Protein AF-N1MTQ9-F1 (afdb_monomer_lite)

F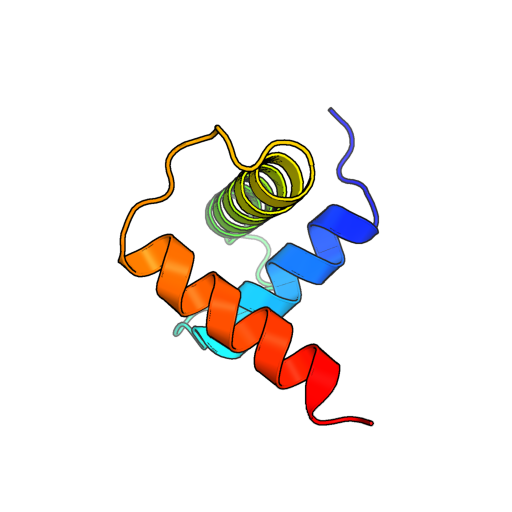oldseek 3Di:
DDQDPQLQVQLVLLCVVVVDPDDPPPPVCVVVSVVSSVLSVLLVVCVVPVVDDDDPVSVVSSVVVVCVVVVVD

Structure (mmCIF, N/CA/C/O backbone):
data_AF-N1MTQ9-F1
#
_entry.id   AF-N1MTQ9-F1
#
loop_
_atom_site.group_PDB
_atom_site.id
_atom_site.type_symbol
_atom_site.label_atom_id
_atom_site.label_alt_id
_atom_site.label_comp_id
_atom_site.label_asym_id
_atom_site.label_entity_id
_atom_site.label_seq_id
_atom_site.pdbx_PDB_ins_code
_atom_site.Cartn_x
_atom_site.Cartn_y
_atom_site.Cartn_z
_atom_site.occupancy
_atom_site.B_iso_or_equiv
_atom_site.auth_seq_id
_atom_site.auth_comp_id
_atom_site.auth_asym_id
_atom_site.auth_atom_id
_atom_site.pdbx_PDB_model_num
ATOM 1 N N . MET A 1 1 ? 14.969 -4.630 10.893 1.00 56.53 1 MET A N 1
ATOM 2 C CA . MET A 1 1 ? 13.845 -5.593 10.955 1.00 56.53 1 MET A CA 1
ATOM 3 C C . MET A 1 1 ? 13.689 -6.236 9.593 1.00 56.53 1 MET A C 1
ATOM 5 O O . MET A 1 1 ? 13.706 -5.502 8.612 1.00 56.53 1 MET A O 1
ATOM 9 N N . ALA A 1 2 ? 13.551 -7.560 9.524 1.00 73.25 2 ALA A N 1
ATOM 10 C CA . ALA A 1 2 ? 13.226 -8.234 8.269 1.00 73.25 2 ALA A CA 1
ATOM 11 C C . ALA A 1 2 ? 11.862 -7.747 7.740 1.00 73.25 2 ALA A C 1
ATOM 13 O O . ALA A 1 2 ? 10.954 -7.454 8.524 1.00 73.25 2 ALA A O 1
ATOM 14 N N . VAL A 1 3 ? 11.730 -7.606 6.421 1.00 73.94 3 VAL A N 1
ATOM 15 C CA . VAL A 1 3 ? 10.430 -7.382 5.774 1.00 73.94 3 VAL A CA 1
ATOM 16 C C . VAL A 1 3 ? 9.681 -8.707 5.810 1.00 73.94 3 VAL A C 1
ATOM 18 O O . VAL A 1 3 ? 10.242 -9.738 5.453 1.00 73.94 3 VAL A O 1
ATOM 21 N N . THR A 1 4 ? 8.447 -8.696 6.303 1.00 88.38 4 THR A N 1
ATOM 22 C CA . THR A 1 4 ? 7.600 -9.889 6.282 1.00 88.38 4 THR A CA 1
ATOM 23 C C . THR A 1 4 ? 6.836 -9.946 4.963 1.00 88.38 4 THR A C 1
ATOM 25 O O . THR A 1 4 ? 6.515 -8.905 4.390 1.00 88.38 4 THR A O 1
ATOM 28 N N . GLU A 1 5 ? 6.473 -11.150 4.521 1.00 87.12 5 GLU A N 1
ATOM 29 C CA . GLU A 1 5 ? 5.625 -11.372 3.336 1.00 87.12 5 GLU A CA 1
ATOM 30 C C . GLU A 1 5 ? 4.332 -10.539 3.364 1.00 87.12 5 GLU A C 1
ATOM 32 O O . GLU A 1 5 ? 3.901 -9.993 2.352 1.00 87.12 5 GLU A O 1
ATOM 37 N N . ALA A 1 6 ? 3.725 -10.386 4.546 1.00 80.81 6 ALA A N 1
ATOM 38 C CA . ALA A 1 6 ? 2.520 -9.580 4.720 1.00 80.81 6 ALA A CA 1
ATOM 39 C C . ALA A 1 6 ? 2.768 -8.083 4.460 1.00 80.81 6 ALA A C 1
ATOM 41 O O . ALA A 1 6 ? 1.958 -7.429 3.806 1.00 80.81 6 ALA A O 1
ATOM 42 N N . VAL A 1 7 ? 3.894 -7.545 4.945 1.00 88.00 7 VAL A N 1
ATOM 43 C CA . VAL A 1 7 ? 4.272 -6.142 4.718 1.00 88.00 7 VAL A CA 1
ATOM 44 C C . VAL A 1 7 ? 4.597 -5.903 3.245 1.00 88.00 7 VAL A C 1
ATOM 46 O O . VAL A 1 7 ? 4.172 -4.889 2.701 1.00 88.00 7 VAL A O 1
ATOM 49 N N . GLU A 1 8 ? 5.300 -6.829 2.588 1.00 92.25 8 GLU A N 1
ATOM 50 C CA . GLU A 1 8 ? 5.617 -6.711 1.159 1.00 92.25 8 GLU A CA 1
ATOM 51 C C . GLU A 1 8 ? 4.350 -6.728 0.297 1.00 92.25 8 GLU A C 1
ATOM 53 O O . GLU A 1 8 ? 4.182 -5.880 -0.578 1.00 92.25 8 GLU A O 1
ATOM 58 N N . ARG A 1 9 ? 3.417 -7.647 0.581 1.00 88.12 9 ARG A N 1
ATOM 59 C CA . ARG A 1 9 ? 2.148 -7.747 -0.150 1.00 88.12 9 ARG A CA 1
ATOM 60 C C . ARG A 1 9 ? 1.303 -6.483 -0.008 1.00 88.12 9 ARG A C 1
ATOM 62 O O . ARG A 1 9 ? 0.803 -5.978 -1.007 1.00 88.12 9 ARG A O 1
ATOM 69 N N . ALA A 1 10 ? 1.175 -5.954 1.208 1.00 85.19 10 ALA A N 1
ATOM 70 C CA . ALA A 1 10 ? 0.436 -4.718 1.454 1.00 85.19 10 ALA A CA 1
ATOM 71 C C . ALA A 1 10 ? 1.094 -3.510 0.764 1.00 85.19 10 ALA A C 1
ATOM 73 O O . ALA A 1 10 ? 0.406 -2.694 0.158 1.00 85.19 10 ALA A O 1
ATOM 74 N N . ALA A 1 11 ? 2.426 -3.428 0.789 1.00 90.69 11 ALA A N 1
ATOM 75 C CA . ALA A 1 11 ? 3.171 -2.373 0.113 1.00 90.69 11 ALA A CA 1
ATOM 76 C C . ALA A 1 11 ? 2.979 -2.416 -1.416 1.00 90.69 11 ALA A C 1
ATOM 78 O O . ALA A 1 11 ? 2.722 -1.380 -2.030 1.00 90.69 11 ALA A O 1
ATOM 79 N N . ARG A 1 12 ? 3.015 -3.614 -2.021 1.00 92.50 12 ARG A N 1
ATOM 80 C CA . ARG A 1 12 ? 2.728 -3.810 -3.453 1.00 92.50 12 ARG A CA 1
ATOM 81 C C . ARG A 1 12 ? 1.274 -3.490 -3.811 1.00 92.50 12 ARG A C 1
ATOM 83 O O . ARG A 1 12 ? 1.039 -2.900 -4.858 1.00 92.50 12 ARG A O 1
ATOM 90 N N . ALA A 1 13 ? 0.313 -3.816 -2.945 1.00 87.94 13 ALA A N 1
ATOM 91 C CA . ALA A 1 13 ? -1.091 -3.450 -3.149 1.00 87.94 13 ALA A CA 1
ATOM 92 C C . ALA A 1 13 ? -1.293 -1.924 -3.129 1.00 87.94 13 ALA A C 1
ATOM 94 O O . ALA A 1 13 ? -1.953 -1.375 -4.008 1.00 87.94 13 ALA A O 1
ATOM 95 N N . MET A 1 14 ? -0.661 -1.222 -2.181 1.00 87.12 14 MET A N 1
ATOM 96 C CA . MET A 1 14 ? -0.666 0.245 -2.143 1.00 87.12 14 MET A CA 1
ATOM 97 C C . MET A 1 14 ? -0.058 0.847 -3.411 1.00 87.12 14 MET A C 1
ATOM 99 O O . MET A 1 14 ? -0.625 1.776 -3.977 1.00 87.12 14 MET A O 1
ATOM 103 N N . TYR A 1 15 ? 1.079 0.315 -3.866 1.00 91.38 15 TYR A N 1
ATOM 104 C CA . TYR A 1 15 ? 1.723 0.747 -5.105 1.00 91.38 15 TYR A CA 1
ATOM 105 C C . TYR A 1 15 ? 0.814 0.542 -6.320 1.00 91.38 15 TYR A C 1
ATOM 107 O O . TYR A 1 15 ? 0.633 1.473 -7.096 1.00 91.38 15 TYR A O 1
ATOM 115 N N . ALA A 1 16 ? 0.189 -0.632 -6.448 1.00 88.94 16 ALA A N 1
ATOM 116 C CA . ALA A 1 16 ? -0.727 -0.929 -7.546 1.00 88.94 16 ALA A CA 1
ATOM 117 C C . ALA A 1 16 ? -1.942 0.012 -7.564 1.00 88.94 16 ALA A C 1
ATOM 119 O O . ALA A 1 16 ? -2.391 0.409 -8.634 1.00 88.94 16 ALA A O 1
ATOM 120 N N . ASN A 1 17 ? -2.446 0.399 -6.388 1.00 85.50 17 ASN A N 1
ATOM 121 C CA . ASN A 1 17 ? -3.564 1.334 -6.269 1.00 85.50 17 ASN A CA 1
ATOM 122 C C . ASN A 1 17 ? -3.172 2.786 -6.589 1.00 85.50 17 ASN A C 1
ATOM 124 O O . ASN A 1 17 ? -3.931 3.502 -7.231 1.00 85.50 17 ASN A O 1
ATOM 128 N N . ILE A 1 18 ? -2.000 3.234 -6.128 1.00 86.62 18 ILE A N 1
ATOM 129 C CA . ILE A 1 18 ? -1.503 4.592 -6.405 1.00 86.62 18 ILE A CA 1
ATOM 130 C C . ILE A 1 18 ? -1.036 4.719 -7.863 1.00 86.62 18 ILE A C 1
ATOM 132 O O . ILE A 1 18 ? -1.105 5.812 -8.418 1.00 86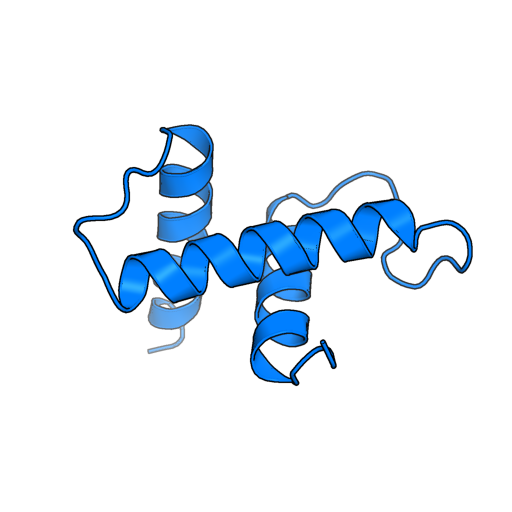.62 18 ILE A O 1
ATOM 136 N N . ALA A 1 19 ? -0.589 3.614 -8.468 1.00 88.94 19 ALA A N 1
ATOM 137 C CA . ALA A 1 19 ? -0.093 3.515 -9.840 1.00 88.94 19 ALA A CA 1
ATOM 138 C C . ALA A 1 19 ? 0.903 4.636 -10.213 1.00 88.94 19 ALA A C 1
ATOM 140 O O . ALA A 1 19 ? 0.653 5.399 -11.146 1.00 88.94 19 ALA A O 1
ATOM 141 N N . PRO A 1 20 ? 2.015 4.7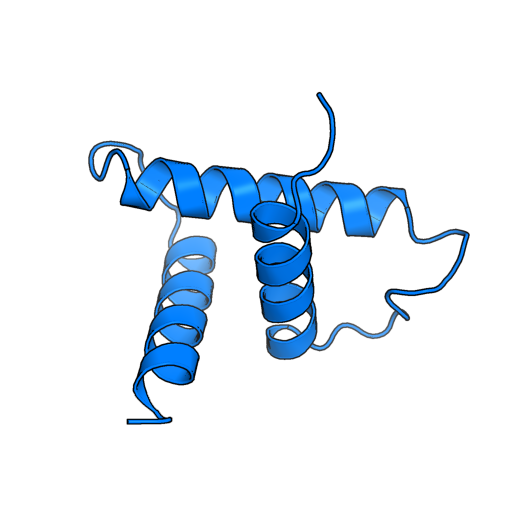88 -9.469 1.00 90.06 20 PRO A N 1
ATOM 142 C CA . PRO A 1 20 ? 2.975 5.854 -9.728 1.00 90.06 20 PRO A CA 1
ATOM 143 C C . PRO A 1 20 ? 3.837 5.564 -10.971 1.00 90.06 20 PRO A C 1
ATOM 145 O O . PRO A 1 20 ? 4.011 4.416 -11.368 1.00 90.06 20 PRO A O 1
ATOM 148 N N . ASP A 1 21 ? 4.467 6.604 -11.523 1.00 93.38 21 ASP A N 1
ATOM 149 C CA . ASP A 1 21 ? 5.227 6.549 -12.789 1.00 93.38 21 ASP A CA 1
ATOM 150 C C . ASP A 1 21 ? 6.598 5.833 -12.716 1.00 93.38 21 ASP A C 1
ATOM 152 O O . ASP A 1 21 ? 7.425 5.973 -13.618 1.00 93.38 21 ASP A O 1
ATOM 156 N N . TRP A 1 22 ? 6.882 5.088 -11.646 1.00 94.38 22 TRP A N 1
ATOM 157 C CA . TRP A 1 22 ? 8.139 4.351 -11.460 1.00 94.38 22 TRP A CA 1
ATOM 158 C C . TRP A 1 22 ? 7.871 2.857 -11.286 1.00 94.38 22 TRP A C 1
ATOM 160 O O . TRP A 1 22 ? 6.831 2.481 -10.751 1.00 94.38 22 TRP A O 1
ATOM 170 N N . ASP A 1 23 ? 8.807 2.004 -11.707 1.00 95.44 23 ASP A N 1
ATOM 171 C CA . ASP A 1 23 ? 8.664 0.544 -11.637 1.00 95.44 23 ASP A CA 1
ATOM 172 C C . ASP A 1 23 ? 9.075 -0.001 -10.262 1.00 95.44 23 ASP A C 1
ATOM 174 O O . ASP A 1 23 ? 10.181 0.255 -9.777 1.00 95.44 23 ASP A O 1
ATOM 178 N N . TRP A 1 24 ? 8.198 -0.795 -9.642 1.00 95.31 24 TRP A N 1
ATOM 179 C CA . TRP A 1 24 ? 8.475 -1.443 -8.364 1.00 95.31 24 TRP A CA 1
ATOM 180 C C . TRP A 1 24 ? 9.771 -2.253 -8.373 1.00 95.31 24 TRP A C 1
ATOM 182 O O . TRP A 1 24 ? 10.475 -2.261 -7.363 1.00 95.31 24 TRP A O 1
ATOM 192 N N . ASP A 1 25 ? 10.092 -2.932 -9.474 1.00 95.25 25 ASP A N 1
ATOM 193 C CA . ASP A 1 25 ? 11.243 -3.834 -9.549 1.00 95.25 25 ASP A CA 1
ATOM 194 C C . ASP A 1 25 ? 12.538 -3.129 -10.024 1.00 95.25 25 ASP A C 1
ATOM 196 O O . ASP A 1 25 ? 13.587 -3.769 -10.128 1.00 95.25 25 ASP A O 1
ATOM 200 N N . ASP A 1 26 ? 12.512 -1.801 -10.214 1.00 95.94 26 ASP A N 1
ATOM 201 C CA . ASP A 1 26 ? 13.697 -0.990 -10.529 1.00 95.94 26 ASP A CA 1
ATOM 202 C C . ASP A 1 26 ? 14.736 -1.074 -9.385 1.00 95.94 26 ASP A C 1
ATOM 204 O O . ASP A 1 26 ? 14.406 -0.792 -8.224 1.00 95.94 26 ASP A O 1
ATOM 208 N N . PRO A 1 27 ? 16.001 -1.457 -9.643 1.00 94.25 27 PRO A N 1
ATOM 209 C CA . PRO A 1 27 ? 17.024 -1.560 -8.601 1.00 94.25 27 PRO A CA 1
ATOM 210 C C . PRO A 1 27 ? 17.228 -0.259 -7.806 1.00 94.25 27 PRO A C 1
ATOM 212 O O . PRO A 1 27 ? 17.454 -0.324 -6.592 1.00 94.25 27 PRO A O 1
ATOM 215 N N . ASP A 1 28 ? 17.065 0.903 -8.440 1.00 95.50 28 ASP A N 1
ATOM 216 C CA . ASP A 1 28 ? 17.295 2.215 -7.831 1.00 95.50 28 ASP A CA 1
ATOM 217 C C . ASP A 1 28 ? 16.090 2.708 -7.009 1.00 95.50 28 ASP A C 1
ATOM 219 O O . ASP A 1 28 ? 16.197 3.643 -6.210 1.00 95.50 28 ASP A O 1
ATOM 223 N N . ALA A 1 29 ? 14.946 2.027 -7.110 1.00 95.12 29 ALA A N 1
ATOM 224 C CA . ALA A 1 29 ? 13.714 2.374 -6.409 1.00 95.12 29 ALA A CA 1
ATOM 225 C C . ALA A 1 29 ? 13.634 1.885 -4.948 1.00 95.12 29 ALA A C 1
ATOM 227 O O . ALA A 1 29 ? 12.594 2.022 -4.295 1.00 95.12 29 ALA A O 1
ATOM 228 N N . GLU A 1 30 ? 14.714 1.336 -4.381 1.00 95.50 30 GLU A N 1
ATOM 229 C CA . GLU A 1 30 ? 14.710 0.824 -3.001 1.00 95.50 30 GLU A CA 1
ATOM 230 C C . GLU A 1 30 ? 14.261 1.850 -1.940 1.00 95.50 30 GLU A C 1
ATOM 232 O O . GLU A 1 30 ? 13.506 1.465 -1.038 1.00 95.50 30 GLU A O 1
ATOM 237 N N . PRO A 1 31 ? 14.633 3.146 -2.018 1.00 95.25 31 PRO A N 1
ATOM 238 C CA . PRO A 1 31 ? 14.113 4.149 -1.091 1.00 95.25 31 PRO A CA 1
ATOM 239 C C . PRO A 1 31 ? 12.583 4.267 -1.144 1.00 95.25 31 PRO A C 1
ATOM 241 O O . PRO A 1 31 ? 11.934 4.359 -0.101 1.00 95.25 31 PRO A O 1
ATOM 244 N N . MET A 1 32 ? 11.998 4.196 -2.342 1.00 95.31 32 MET A N 1
ATOM 245 C CA . MET A 1 32 ? 10.549 4.275 -2.534 1.00 95.31 32 MET A CA 1
ATOM 246 C C . MET A 1 32 ? 9.861 3.008 -2.023 1.00 95.31 32 MET A C 1
ATOM 248 O O . MET A 1 32 ? 8.924 3.101 -1.231 1.00 95.31 32 MET A O 1
ATOM 252 N N . ARG A 1 33 ? 10.378 1.815 -2.353 1.00 95.69 33 ARG A N 1
ATOM 253 C CA . ARG A 1 33 ? 9.865 0.552 -1.791 1.00 95.69 33 ARG A CA 1
ATOM 254 C C . ARG A 1 33 ? 9.880 0.553 -0.265 1.00 95.69 33 ARG A C 1
ATOM 256 O O . ARG A 1 33 ? 8.932 0.084 0.366 1.00 95.69 33 ARG A O 1
ATOM 263 N N . ARG A 1 34 ? 10.932 1.100 0.356 1.00 95.38 34 ARG A N 1
ATOM 264 C CA . ARG A 1 34 ? 11.013 1.233 1.818 1.00 95.38 34 ARG A CA 1
ATOM 265 C C . ARG A 1 34 ? 9.884 2.096 2.375 1.00 95.38 34 ARG A C 1
ATOM 267 O O . ARG A 1 34 ? 9.235 1.651 3.319 1.00 95.38 34 ARG A O 1
ATOM 274 N N . MET A 1 35 ? 9.616 3.251 1.767 1.00 94.31 35 MET A N 1
ATOM 275 C CA . MET A 1 35 ? 8.502 4.122 2.153 1.00 94.31 35 MET A CA 1
ATOM 276 C C . MET A 1 35 ? 7.161 3.376 2.085 1.00 94.31 35 MET A C 1
ATOM 278 O O . MET A 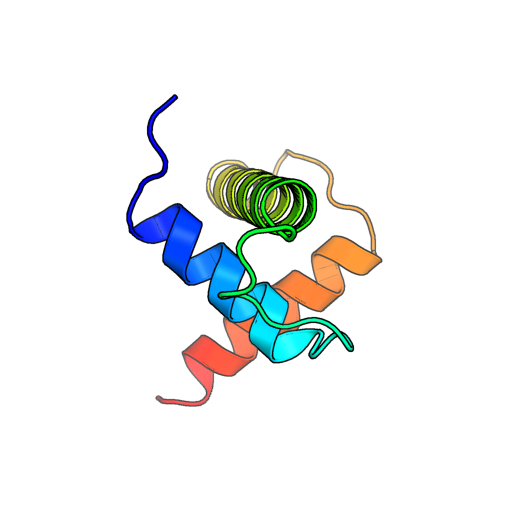1 35 ? 6.400 3.380 3.048 1.00 94.31 35 MET A O 1
ATOM 282 N N . TYR A 1 36 ? 6.896 2.648 0.998 1.00 92.75 36 TYR A N 1
ATOM 283 C CA . TYR A 1 36 ? 5.667 1.857 0.866 1.00 92.75 36 TYR A CA 1
ATOM 284 C C . TYR A 1 36 ? 5.548 0.752 1.929 1.00 92.75 36 TYR A C 1
ATOM 286 O O . TYR A 1 36 ? 4.469 0.531 2.478 1.00 92.75 36 TYR A O 1
ATOM 294 N N . ARG A 1 37 ? 6.653 0.085 2.287 1.00 94.00 37 ARG A N 1
ATOM 295 C CA . ARG A 1 37 ? 6.672 -0.903 3.384 1.00 94.00 37 ARG A CA 1
ATOM 296 C C . ARG A 1 37 ? 6.434 -0.265 4.750 1.00 94.00 37 ARG A C 1
ATOM 298 O O . ARG A 1 37 ? 5.838 -0.891 5.622 1.00 94.00 37 ARG A O 1
ATOM 305 N N . GLU A 1 38 ? 6.926 0.947 4.977 1.00 92.75 38 GLU A N 1
ATOM 306 C CA . GLU A 1 38 ? 6.671 1.699 6.211 1.00 92.75 38 GLU A CA 1
ATOM 307 C C . GLU A 1 38 ? 5.204 2.117 6.309 1.00 92.75 38 GLU A C 1
ATOM 309 O O . GLU A 1 38 ? 4.577 1.870 7.342 1.00 92.75 38 GLU A O 1
ATOM 314 N N . ASN A 1 39 ? 4.623 2.600 5.211 1.00 87.12 39 ASN A N 1
ATOM 315 C CA . ASN A 1 39 ? 3.192 2.888 5.118 1.00 87.12 39 ASN A CA 1
ATOM 316 C C . ASN A 1 39 ? 2.359 1.629 5.395 1.00 87.12 39 ASN A C 1
ATOM 318 O O . ASN A 1 39 ? 1.461 1.652 6.236 1.00 87.12 39 ASN A O 1
ATOM 322 N N . ALA A 1 40 ? 2.721 0.496 4.787 1.00 87.44 40 ALA A N 1
ATOM 323 C CA . ALA A 1 40 ? 2.085 -0.792 5.048 1.00 87.44 40 ALA A CA 1
ATOM 324 C C . ALA A 1 40 ? 2.162 -1.199 6.527 1.00 87.44 40 ALA A C 1
ATOM 326 O O . ALA A 1 40 ? 1.172 -1.658 7.095 1.00 87.44 40 ALA A O 1
ATOM 327 N N . ARG A 1 41 ? 3.306 -1.000 7.196 1.00 87.75 41 ARG A N 1
ATOM 328 C CA . ARG A 1 41 ? 3.423 -1.273 8.640 1.00 87.75 41 ARG A CA 1
ATOM 329 C C . ARG A 1 41 ? 2.524 -0.367 9.474 1.00 87.75 41 ARG A C 1
ATOM 331 O O . ARG A 1 41 ? 1.897 -0.864 10.408 1.00 87.75 41 ARG A O 1
ATOM 338 N N . MET A 1 42 ? 2.453 0.924 9.158 1.00 83.56 42 MET A N 1
ATOM 339 C CA . MET A 1 42 ? 1.591 1.872 9.870 1.00 83.56 42 MET A CA 1
ATOM 340 C C . MET A 1 42 ? 0.113 1.477 9.744 1.00 83.56 42 MET A C 1
ATOM 342 O O . MET A 1 42 ? -0.618 1.402 10.730 1.00 83.56 42 MET A O 1
ATOM 346 N N . VAL A 1 43 ? -0.300 1.118 8.532 1.00 77.88 43 VAL A N 1
ATOM 347 C CA . VAL A 1 43 ? -1.648 0.640 8.201 1.00 77.88 43 VAL A CA 1
ATOM 348 C C . VAL A 1 43 ? -1.981 -0.668 8.926 1.00 77.88 43 VAL A C 1
ATOM 350 O O . VAL A 1 43 ? -3.053 -0.798 9.506 1.00 77.88 43 VAL A O 1
ATOM 353 N N . LEU A 1 44 ? -1.064 -1.634 8.975 1.00 78.00 44 LEU A N 1
ATOM 354 C CA . LEU A 1 44 ? -1.285 -2.874 9.729 1.00 78.00 44 LEU A CA 1
ATOM 355 C C . LEU A 1 44 ? -1.326 -2.631 11.248 1.00 78.00 44 LEU A C 1
ATOM 357 O O . LEU A 1 44 ? -2.069 -3.296 11.970 1.00 78.00 44 LEU A O 1
ATOM 361 N N . THR A 1 45 ? -0.542 -1.670 11.739 1.00 80.00 45 THR A N 1
ATOM 362 C CA . THR A 1 45 ? -0.511 -1.301 13.162 1.00 80.00 45 THR A CA 1
ATOM 363 C C . THR A 1 45 ? -1.817 -0.634 13.590 1.00 80.00 45 THR A C 1
ATOM 365 O O . THR A 1 45 ? -2.342 -0.974 14.643 1.00 80.00 45 THR A O 1
ATOM 368 N N . THR A 1 46 ? -2.383 0.238 12.756 1.00 70.25 46 THR A N 1
ATOM 369 C CA . THR A 1 46 ? -3.674 0.911 13.004 1.00 70.25 46 THR A CA 1
ATOM 370 C C . THR A 1 46 ? -4.873 -0.044 12.963 1.00 70.25 46 THR A C 1
ATOM 372 O O . THR A 1 46 ? -5.824 0.168 13.705 1.00 70.25 46 THR A O 1
ATOM 375 N N . ILE A 1 47 ? -4.835 -1.144 12.191 1.00 69.12 47 ILE A N 1
ATOM 376 C CA . ILE A 1 47 ? -5.847 -2.219 12.329 1.00 69.12 47 ILE A CA 1
ATOM 377 C C . ILE A 1 47 ? -5.771 -2.847 13.720 1.00 69.12 47 ILE A C 1
ATOM 379 O O . ILE A 1 47 ? -6.789 -3.099 14.362 1.00 69.12 47 ILE A O 1
ATOM 383 N N . ARG A 1 48 ? -4.548 -3.177 14.151 1.00 70.00 48 ARG A N 1
ATOM 384 C CA . ARG A 1 48 ? -4.318 -3.856 15.427 1.00 70.00 48 ARG A CA 1
ATOM 385 C C . ARG A 1 48 ? -4.694 -2.961 16.606 1.00 70.00 48 ARG A C 1
ATOM 387 O O . ARG A 1 48 ? -5.161 -3.475 17.619 1.00 70.00 48 ARG A O 1
ATOM 394 N N . ASP A 1 49 ? -4.457 -1.663 16.473 1.00 74.19 49 ASP A N 1
ATOM 395 C CA . ASP A 1 49 ? -4.761 -0.652 17.472 1.00 74.19 49 ASP A CA 1
ATOM 396 C C . ASP A 1 49 ? -5.459 0.554 16.815 1.00 74.19 49 ASP A C 1
ATOM 398 O O . ASP A 1 49 ? -4.794 1.487 16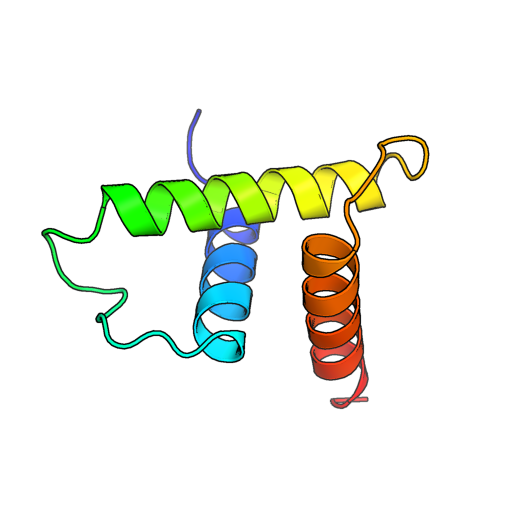.350 1.00 74.19 49 ASP A O 1
ATOM 402 N N . PRO A 1 50 ? -6.804 0.561 16.776 1.00 61.34 50 PRO A N 1
ATOM 403 C CA . PRO A 1 50 ? -7.578 1.645 16.175 1.00 61.34 50 PRO A CA 1
ATOM 404 C C . PRO A 1 50 ? -7.465 2.975 16.941 1.00 61.34 50 PRO A C 1
ATOM 406 O O . PRO A 1 50 ? -8.008 3.981 16.490 1.00 61.34 50 PRO A O 1
ATOM 409 N N . GLY A 1 51 ? -6.769 3.009 18.086 1.00 65.88 51 GLY A N 1
ATOM 410 C CA . GLY A 1 51 ? -6.416 4.241 18.791 1.00 65.88 51 GLY A CA 1
ATOM 411 C C . GLY A 1 51 ? -5.267 5.024 18.142 1.00 65.88 51 GLY A C 1
ATOM 412 O O . GLY A 1 51 ? -5.003 6.156 18.550 1.00 65.88 51 GLY A O 1
ATOM 413 N N . VAL A 1 52 ? -4.582 4.456 17.142 1.00 68.12 52 VAL A N 1
ATOM 414 C CA . VAL A 1 52 ? -3.502 5.133 16.412 1.00 68.12 52 VAL A CA 1
ATOM 415 C C . VAL A 1 52 ? -4.100 6.096 15.369 1.00 68.12 52 VAL A C 1
ATOM 417 O O . VAL A 1 52 ? -4.830 5.650 14.481 1.00 68.12 52 VAL A O 1
ATOM 420 N N . PRO A 1 53 ? -3.802 7.410 15.429 1.00 65.12 53 PRO A N 1
ATOM 421 C CA . PRO A 1 53 ? -4.347 8.380 14.485 1.00 65.12 53 PRO A CA 1
ATOM 422 C C . PRO A 1 53 ? -3.837 8.134 13.063 1.00 65.12 53 PRO A C 1
ATOM 424 O O . PRO A 1 53 ? -2.642 7.929 12.851 1.00 65.12 53 PRO A O 1
ATOM 427 N N . MET A 1 54 ? -4.739 8.228 12.088 1.00 70.12 54 MET A N 1
ATOM 428 C CA . MET A 1 54 ? -4.435 8.157 10.661 1.00 70.12 54 MET A CA 1
ATOM 429 C C . MET A 1 54 ? -4.872 9.463 9.998 1.00 70.12 54 MET A C 1
ATOM 431 O O . MET A 1 54 ? -5.951 9.976 10.301 1.00 70.12 54 MET A O 1
ATOM 435 N N . ASP A 1 55 ? -4.032 10.029 9.132 1.00 73.81 55 ASP A N 1
ATOM 436 C CA . ASP A 1 55 ? -4.422 11.205 8.356 1.00 73.81 55 ASP A CA 1
ATOM 437 C C . ASP A 1 55 ? -5.393 10.835 7.218 1.00 73.81 55 ASP A C 1
ATOM 439 O O . ASP A 1 55 ? -5.582 9.665 6.875 1.00 73.81 55 ASP A O 1
ATOM 443 N N . ALA A 1 56 ? -6.076 11.840 6.661 1.00 70.00 56 ALA A N 1
ATOM 444 C CA . ALA A 1 56 ? -7.131 11.618 5.670 1.00 70.00 56 ALA A CA 1
ATOM 445 C C . ALA A 1 56 ? -6.650 10.892 4.389 1.00 70.00 56 ALA A C 1
ATOM 447 O O . ALA A 1 56 ? -7.371 10.009 3.918 1.00 70.00 56 ALA A O 1
ATOM 448 N N . PRO A 1 57 ? -5.458 11.189 3.828 1.00 69.12 57 PRO A N 1
ATOM 449 C CA . PRO A 1 57 ? -4.923 10.436 2.693 1.00 69.12 57 PRO A CA 1
ATOM 450 C C . PRO A 1 57 ? -4.648 8.965 3.017 1.00 69.12 57 PRO A C 1
ATOM 452 O O . PRO A 1 57 ? -5.003 8.092 2.223 1.00 69.12 57 PRO A O 1
ATOM 455 N N . ALA A 1 58 ? -4.063 8.673 4.185 1.00 68.00 58 ALA A N 1
ATOM 456 C CA . ALA A 1 58 ? -3.816 7.298 4.598 1.00 68.00 58 ALA A CA 1
ATOM 457 C C . ALA A 1 58 ? -5.129 6.533 4.825 1.00 68.00 58 ALA A C 1
ATOM 459 O O . ALA A 1 58 ? -5.214 5.375 4.423 1.00 68.00 58 ALA A O 1
ATOM 460 N N . LEU A 1 59 ? -6.170 7.184 5.363 1.00 70.31 59 LEU A N 1
ATOM 461 C CA . LEU A 1 59 ? -7.501 6.586 5.525 1.00 70.31 59 LEU A CA 1
ATOM 462 C C . LEU A 1 59 ? -8.158 6.233 4.182 1.00 70.31 59 LEU A C 1
ATOM 464 O O . LEU A 1 59 ? -8.711 5.144 4.044 1.00 70.31 59 LEU A O 1
ATOM 468 N N . ALA A 1 60 ? -8.079 7.120 3.187 1.00 68.56 60 ALA A N 1
ATOM 469 C CA . ALA A 1 60 ? -8.645 6.874 1.859 1.00 68.56 60 ALA A CA 1
ATOM 470 C C . ALA A 1 60 ? -7.922 5.731 1.125 1.00 68.56 60 ALA A C 1
ATOM 472 O O . ALA A 1 60 ? -8.564 4.858 0.541 1.00 68.56 60 ALA A O 1
ATOM 473 N N . ALA A 1 61 ? -6.586 5.693 1.207 1.00 66.19 61 ALA A N 1
ATOM 474 C CA . ALA A 1 61 ? -5.799 4.576 0.687 1.00 66.19 61 ALA A CA 1
ATOM 475 C C . ALA A 1 61 ? -6.139 3.260 1.406 1.00 66.19 61 ALA A C 1
ATOM 477 O O . ALA A 1 61 ? -6.165 2.206 0.774 1.00 66.19 61 ALA A O 1
ATOM 478 N N . TRP A 1 62 ? -6.442 3.325 2.708 1.00 71.44 62 TRP A N 1
ATOM 479 C CA . TRP A 1 62 ? -6.925 2.189 3.487 1.00 71.44 62 TRP A CA 1
ATOM 480 C C . TRP A 1 62 ? -8.248 1.673 2.920 1.00 71.44 62 TRP A C 1
ATOM 482 O O . TRP A 1 62 ? -8.327 0.523 2.499 1.00 71.44 62 TRP A O 1
ATOM 492 N N . GLN A 1 63 ? -9.276 2.519 2.864 1.00 73.25 63 GLN A N 1
ATOM 493 C CA . GLN A 1 63 ? -10.614 2.130 2.405 1.00 73.25 63 GLN A CA 1
ATOM 494 C C . GLN A 1 63 ? -10.566 1.452 1.032 1.00 73.25 63 GLN A C 1
ATOM 496 O O . GLN A 1 63 ? -11.132 0.377 0.884 1.00 73.25 63 GLN A O 1
ATOM 501 N N . ALA A 1 64 ? -9.761 1.973 0.101 1.00 67.75 64 ALA A N 1
ATOM 502 C CA . ALA A 1 64 ? -9.542 1.343 -1.201 1.00 67.75 64 ALA A CA 1
ATOM 503 C C . ALA A 1 64 ? -8.951 -0.083 -1.113 1.00 67.75 64 ALA A C 1
ATOM 505 O O . ALA A 1 64 ? -9.339 -0.955 -1.887 1.00 67.75 64 ALA A O 1
ATOM 506 N N . VAL A 1 65 ? -8.042 -0.350 -0.166 1.00 69.62 65 VAL A N 1
ATOM 507 C CA . VAL A 1 65 ? -7.476 -1.693 0.067 1.00 69.62 65 VAL A CA 1
ATOM 508 C C . VAL A 1 65 ? -8.514 -2.651 0.662 1.00 69.62 65 VAL A C 1
ATOM 510 O O . VAL A 1 65 ? -8.607 -3.783 0.194 1.00 69.62 65 VAL A O 1
ATOM 513 N N . ILE A 1 66 ? -9.307 -2.225 1.657 1.00 72.62 66 ILE A N 1
ATOM 514 C CA . ILE A 1 66 ? -10.416 -3.046 2.195 1.00 72.62 66 ILE A CA 1
ATOM 515 C C . ILE A 1 66 ? -11.433 -3.332 1.086 1.00 72.62 66 ILE A C 1
ATOM 517 O O . ILE A 1 66 ? -11.822 -4.484 0.915 1.00 72.62 66 ILE A O 1
ATOM 521 N N . ASP A 1 67 ? -11.822 -2.318 0.313 1.00 73.69 67 ASP A N 1
ATOM 522 C CA . ASP A 1 67 ? -12.838 -2.446 -0.730 1.00 73.69 67 ASP A CA 1
ATOM 523 C C . ASP A 1 67 ? -12.369 -3.402 -1.828 1.00 73.69 67 ASP A C 1
ATOM 525 O O . ASP A 1 67 ? -13.119 -4.287 -2.230 1.00 73.69 67 ASP A O 1
ATOM 529 N N . ALA A 1 68 ? -11.103 -3.309 -2.246 1.00 61.47 68 ALA A N 1
ATOM 530 C CA . ALA A 1 68 ? -10.511 -4.253 -3.190 1.00 61.47 68 ALA A CA 1
ATOM 531 C C . ALA A 1 68 ? -10.474 -5.689 -2.637 1.00 61.47 68 ALA A C 1
ATOM 533 O O . ALA A 1 68 ? -10.762 -6.633 -3.367 1.00 61.47 68 ALA A O 1
ATOM 534 N N . MET A 1 69 ? -10.162 -5.868 -1.347 1.00 62.59 69 MET A N 1
ATOM 535 C CA . MET A 1 69 ? -10.160 -7.189 -0.704 1.00 62.59 69 MET A CA 1
ATOM 536 C C . MET A 1 69 ? -11.566 -7.782 -0.533 1.00 62.59 69 MET A C 1
ATOM 538 O O . MET A 1 69 ? -11.707 -9.002 -0.517 1.00 62.59 69 MET A O 1
ATOM 542 N N . LEU A 1 70 ? -12.593 -6.943 -0.372 1.00 74.19 70 LEU A N 1
ATOM 543 C CA . LEU A 1 70 ? -13.987 -7.366 -0.202 1.00 74.19 70 LEU A CA 1
ATOM 544 C C . LEU A 1 70 ? -14.748 -7.496 -1.529 1.00 74.19 70 LEU A C 1
ATOM 546 O O . LEU A 1 70 ? -15.752 -8.200 -1.570 1.00 74.19 70 LEU A O 1
ATOM 550 N N . ALA A 1 71 ? -14.288 -6.853 -2.605 1.00 71.62 71 ALA A N 1
ATOM 551 C CA . ALA A 1 71 ? -14.908 -6.924 -3.930 1.00 71.62 71 ALA A CA 1
ATOM 552 C C . ALA A 1 71 ? -14.742 -8.292 -4.621 1.00 71.62 71 ALA A C 1
ATOM 554 O O . ALA A 1 71 ? -15.444 -8.567 -5.592 1.00 71.62 71 ALA A O 1
ATOM 555 N N . GLU A 1 72 ? -13.842 -9.151 -4.131 1.00 51.31 72 GLU A N 1
ATOM 556 C CA . GLU A 1 72 ? -13.672 -10.534 -4.607 1.00 51.31 72 GLU A CA 1
ATOM 557 C C . GLU A 1 72 ? -14.563 -11.569 -3.874 1.00 51.31 72 GLU A C 1
ATOM 559 O O . GLU A 1 72 ? -14.364 -12.772 -4.057 1.00 51.31 72 GLU A O 1
ATOM 564 N N . ALA A 1 73 ? -15.544 -11.139 -3.065 1.00 44.69 73 ALA A N 1
ATOM 565 C CA . ALA A 1 73 ? -16.485 -12.015 -2.347 1.00 44.69 73 ALA A CA 1
ATOM 566 C C . ALA A 1 73 ? -17.889 -12.078 -2.975 1.00 44.69 73 ALA A C 1
ATOM 568 O O . ALA A 1 73 ? -18.415 -11.024 -3.397 1.00 44.69 73 ALA A O 1
#

Organism: NCBI:txid1301087

pLDDT: mean 80.62, std 12.53, range [44.69, 95.94]

Radius of gyration: 12.58 Å; chains: 1; bounding box: 34×24×32 Å

Secondary structure (DSSP, 8-state):
-PPPHHHHHHHHHHHHHH--SS-TT-GGGHHHHHHHHHHHHHHHHHHH-TTS---HHHHHHHHHHHHHHHTT-

Sequence (73 aa):
MAVTEAVERAARAMYANIAPDWDWDDPDAEPMRRMYRENARMVLTTIRDPGVPMDAPALAAWQAVIDAMLAEA

=== Feature glossary ===
The record interleaves many kinds of information about one protein. Here is each kind framed as the question it answers.

Q: What does the local fold look like, residue by residue?
A: A 3Di character summarizes, for each residue, the relative orientation of the Cα frame of its nearest spatial neighbor. Because it encodes fold topology rather than chemistry, 3Di alignments detect remote structural similarity that sequence alignment misses.

Q: Which residues are in helices, strands, or loops?
A: Secondary structure is the local, repeating backbone conformation. DSSP classifies it into eight states by reading the hydrogen-bond network: three helix types (H, G, I), two β types (E, B), two non-regular types (T, S), and unstructured coil (-).

Q: How big and how compact is the whole molecule?
A: Three whole-structure scalars: the radius of gyration (RMS distance of Cα from centroid, in Å), the count of Cα–Cα contacts (pairs closer than 8 Å and separated by more than four residues in sequence — i.e. tertiary, not local, contacts), and the bounding-box dimensions. Together they distinguish compact globular folds from extended fibres or disordered chains.

Q: How confident is the AlphaFold model at each residue?
A: For AlphaFold models, the B-factor field carries pLDDT — the model's own estimate of local accuracy on a 0–100 scale. Regions with pLDDT<50 should be treated as essentially unmodeled; they often correspond to intrinsically disordered segments.

Q: What family and function is it annotated with?
A: Functional annotations link the protein to curated databases. InterPro entries identify conserved domains and families by matching the sequence against member-database signatures (Pfam, PROSITE, CDD, …). Gene Ontology (GO) terms describe molecular function, biological process, and cellular component in a controlled vocabulary. CATH places the structure in a hierarchical fold classification (Class/Architecture/Topology/Homologous-superfamily). The organism is the source species.

Q: What known structures does this most resemble?
A: Nearest PDB neighbors are the top structural matches found by Foldseek when searching this structure against the entire Protein Data Bank. Each hit reports a TM-score (0 to 1; >0.5 almost always implies the same fold) and an E-value. These are *structural* homologs — they may share no detectable sequence similarity.

Q: Which residues are buried vs exposed?
A: Solvent-accessible surface area (SASA) is the area in Å² traced out by the centre of a 1.4 Å probe sphere (a water molecule) rolled over the protein's van der Waals surface (Shrake–Rupley / Lee–Richards construction). Buried residues have near-zero SASA; fully exposed residues can exceed 200 Å². The total SASA scales roughly with the number of surface residues.

Q: What are the backbone torsion angles?
A: φ (phi) and ψ (psi) are the two rotatable backbone dihedrals per residue: φ is the C(i-1)–N–Cα–C torsion, ψ is the N–Cα–C–N(i+1) torsion, both in degrees on (−180°, 180°]. α-helical residues cluster near (−60°, −45°); β-strand residues near (−120°, +130°). A Ramachandran plot is simply a scatter of (φ, ψ) for every residue.

Q: Are the domains correctly placed relative to each other?
A: Predicted aligned error is AlphaFold's pairwise confidence. Unlike pLDDT (per-residue), PAE is per-resi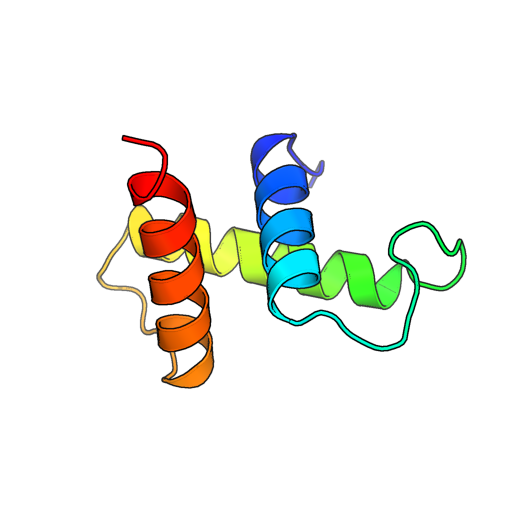due-pair and captures whether two parts of the structure are correctly placed relative to each other. Units are ångströms of expected positional error.

Q: What if only a Cα trace is available?
A: P-SEA three-state annotation labels each residue as helix, strand, or coil based purely on the geometry of the Cα trace. It serves as a fallback when the full backbone (and thus DSSP) is unavailable.

Q: What is the amino-acid chain?
A: This is the polypeptide sequence — one letter per residue, N-terminus first. Length ranges from a few dozen residues for small domains to over a thousand for large multi-domain proteins.

Q: What do the rendered images show?
A: The six renders are orthographic views along the three Cartesian axes in both directions. Representation (cartoon, sticks, or surface) and color scheme (sequence-rainbow or by-chain) vary across proteins so the training set covers all the common visualization conventions.

Q: What do the diagnostic plots show?
A: Plot images: a contact map (which residues are close in 3D, as an N×N binary image), a Ramachandran scatter (backbone torsion angles, revealing secondary-structure composition at a glance), and — for AlphaFold structures — a PAE heatmap (pairwise prediction confidence).

Q: How mobile is each atom in the crystal?
A: B-factor (Debye–Waller factor) reflects atomic displacement in the crystal lattice. It is an experimental observable (units Å²), not a prediction; low values mean the atom is pinned down, high values mean it moves or is heterogeneous across the crystal.

Q: Where is each backbone atom in 3D?
A: The mmCIF table is the protein's shape written out atom by atom. For each backbone N, Cα, C, and carbonyl O, it records an (x, y, z) coordinate triple in Å plus the residue type, chain letter, and residue number.